Protein AF-A0A1X9X0Z4-F1 (afdb_monomer_lite)

Sequence (55 aa):
LAGMAIIQNSTFYGNSSGLYGGGISNDDTLTVQNSTLSGNSAYIYGGGIYNRATL

Radius of gyration: 10.91 Å; chains: 1; bounding box: 25×21×26 Å

Secondary structure (DSSP, 8-state):
----EEEES-EEES-EESSB-SSEEESS-EEEES-EEES-EESSB-SSEEE----

pLDDT: mean 91.89, std 11.03, range [48.44, 98.31]

Structure (mmCIF, N/CA/C/O backbone):
data_AF-A0A1X9X0Z4-F1
#
_entry.id   AF-A0A1X9X0Z4-F1
#
loop_
_atom_site.group_PDB
_atom_site.id
_atom_site.type_symbol
_atom_site.label_atom_id
_atom_site.label_alt_id
_atom_site.label_comp_id
_atom_site.label_asym_id
_atom_site.label_entity_id
_atom_site.label_seq_id
_atom_site.pdbx_PDB_ins_code
_atom_site.Cartn_x
_atom_site.Cartn_y
_atom_site.Cartn_z
_atom_site.occupancy
_atom_site.B_iso_or_equiv
_atom_site.auth_seq_id
_atom_site.auth_comp_id
_atom_site.auth_asym_id
_atom_site.auth_atom_id
_atom_site.pdbx_PDB_model_num
ATOM 1 N N . LEU A 1 1 ? -3.646 -16.818 -13.732 1.00 48.44 1 LEU A N 1
ATOM 2 C CA . LEU A 1 1 ? -4.485 -16.505 -12.556 1.00 48.44 1 LEU A CA 1
ATOM 3 C C . LEU A 1 1 ? -3.931 -15.212 -11.986 1.00 48.44 1 LEU A C 1
ATOM 5 O O . LEU A 1 1 ? -2.779 -15.236 -11.581 1.00 48.44 1 LEU A O 1
ATOM 9 N N . ALA A 1 2 ? -4.669 -14.105 -12.065 1.00 64.44 2 ALA A N 1
ATOM 10 C CA . ALA A 1 2 ? -4.290 -12.878 -11.361 1.00 64.44 2 ALA A CA 1
ATOM 11 C C . ALA A 1 2 ? -4.543 -13.095 -9.861 1.00 64.44 2 ALA A C 1
ATOM 13 O O . ALA A 1 2 ? -5.586 -13.646 -9.491 1.00 64.44 2 ALA A O 1
ATOM 14 N N . GLY A 1 3 ? -3.572 -12.764 -9.014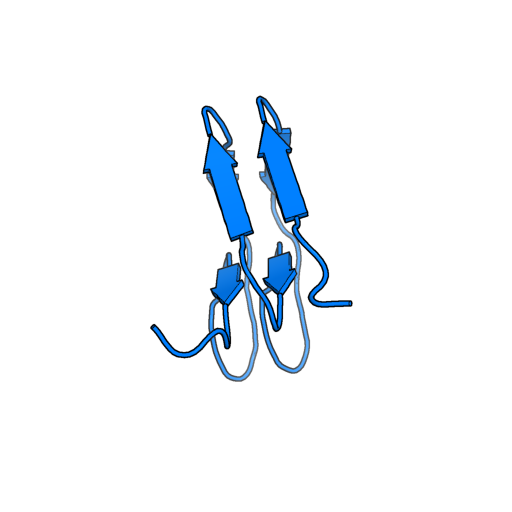 1.00 72.69 3 GLY A N 1
ATOM 15 C CA . GLY A 1 3 ? -3.656 -12.967 -7.571 1.00 72.69 3 GLY A CA 1
ATOM 16 C C . GLY A 1 3 ? -4.412 -11.823 -6.909 1.00 72.69 3 GLY A C 1
ATOM 17 O O . GLY A 1 3 ? -3.942 -10.697 -6.897 1.00 72.69 3 GLY A O 1
ATOM 18 N N . MET A 1 4 ? -5.581 -12.086 -6.331 1.00 85.62 4 MET A N 1
ATOM 19 C CA . MET A 1 4 ? -6.306 -11.066 -5.572 1.00 85.62 4 MET A CA 1
ATOM 20 C C . MET A 1 4 ? -5.878 -11.088 -4.102 1.00 85.62 4 MET A C 1
ATOM 22 O O . MET A 1 4 ? -5.986 -12.124 -3.444 1.00 85.62 4 MET A O 1
ATOM 26 N N . ALA A 1 5 ? -5.471 -9.936 -3.570 1.00 89.38 5 ALA A N 1
ATOM 27 C CA . ALA A 1 5 ? -5.220 -9.746 -2.147 1.00 89.38 5 ALA A CA 1
ATOM 28 C C . ALA A 1 5 ? -6.358 -8.942 -1.499 1.00 89.38 5 ALA A C 1
ATOM 30 O O . ALA A 1 5 ? -6.692 -7.835 -1.928 1.00 89.38 5 ALA A O 1
ATOM 31 N N . ILE A 1 6 ? -6.947 -9.489 -0.434 1.00 94.44 6 ILE A N 1
ATOM 32 C CA . ILE A 1 6 ? -7.942 -8.803 0.396 1.00 94.44 6 ILE A CA 1
ATOM 33 C C . ILE A 1 6 ? -7.397 -8.729 1.819 1.00 94.44 6 ILE A C 1
ATOM 35 O O . ILE A 1 6 ? -7.173 -9.752 2.460 1.00 94.44 6 ILE A O 1
ATOM 39 N N . ILE A 1 7 ? -7.215 -7.509 2.315 1.00 94.81 7 ILE A N 1
ATOM 40 C CA . ILE A 1 7 ? -6.737 -7.214 3.663 1.00 94.81 7 ILE A CA 1
ATOM 41 C C . ILE A 1 7 ? -7.844 -6.472 4.410 1.00 94.81 7 ILE A C 1
ATOM 43 O O . ILE A 1 7 ? -8.331 -5.437 3.952 1.00 94.81 7 ILE A O 1
ATOM 47 N N . GLN A 1 8 ? -8.252 -6.997 5.564 1.00 97.81 8 GLN A N 1
ATOM 48 C CA . GLN A 1 8 ? -9.325 -6.421 6.376 1.00 97.81 8 GLN A CA 1
ATOM 49 C C . GLN A 1 8 ? -8.921 -6.359 7.846 1.00 97.81 8 GLN A C 1
ATOM 51 O O . GLN A 1 8 ? -8.244 -7.262 8.336 1.00 97.81 8 GLN A O 1
ATOM 56 N N . ASN A 1 9 ? -9.367 -5.315 8.551 1.00 98.06 9 ASN A N 1
ATOM 57 C CA . ASN A 1 9 ? -9.245 -5.183 10.010 1.00 98.06 9 ASN A CA 1
ATOM 58 C C . ASN A 1 9 ? -7.817 -5.419 10.538 1.00 98.06 9 ASN A C 1
ATOM 60 O O . ASN A 1 9 ? -7.624 -6.040 11.580 1.00 98.06 9 ASN A O 1
ATOM 64 N N . SER A 1 10 ? -6.810 -4.973 9.785 1.00 97.12 10 SER A N 1
ATOM 65 C CA . SER A 1 10 ? -5.400 -5.256 10.058 1.00 97.12 10 SER A CA 1
ATOM 66 C C . SER A 1 10 ? -4.633 -3.987 10.413 1.00 97.12 10 SER A C 1
ATOM 68 O O . SER A 1 10 ? -4.974 -2.893 9.963 1.00 97.12 10 SER A O 1
ATOM 70 N N . THR A 1 11 ? -3.555 -4.130 11.179 1.00 97.38 11 THR A N 1
ATOM 71 C CA . THR A 1 11 ? -2.641 -3.026 11.491 1.00 97.38 11 THR A CA 1
ATOM 72 C C . THR A 1 11 ? -1.249 -3.355 10.977 1.00 97.38 11 THR A C 1
ATOM 74 O O . THR A 1 11 ? -0.629 -4.311 11.431 1.00 97.38 11 THR A O 1
ATOM 77 N N . PHE A 1 12 ? -0.742 -2.527 10.067 1.00 97.31 12 PHE A N 1
ATOM 78 C CA . PHE A 1 12 ? 0.649 -2.531 9.626 1.00 97.31 12 PHE A CA 1
ATOM 79 C C . PHE A 1 12 ? 1.327 -1.318 10.251 1.00 97.31 12 PHE A C 1
ATOM 81 O O . PHE A 1 12 ? 1.022 -0.180 9.877 1.00 97.31 12 PHE A O 1
ATOM 88 N N . TYR A 1 13 ? 2.213 -1.551 11.217 1.00 98.25 13 TYR A N 1
ATOM 89 C CA . TYR A 1 13 ? 2.899 -0.485 11.937 1.00 98.25 13 TYR A CA 1
ATOM 90 C C . TYR A 1 13 ? 4.416 -0.641 11.902 1.00 98.25 13 TYR A C 1
ATOM 92 O O . TYR A 1 13 ? 4.925 -1.713 12.220 1.00 98.25 13 TYR A O 1
ATOM 100 N N . GLY A 1 14 ? 5.128 0.437 11.566 1.00 98.12 14 GLY A N 1
ATOM 101 C CA . GLY A 1 14 ? 6.586 0.493 11.713 1.00 98.12 14 GLY A CA 1
ATOM 102 C C . GLY A 1 14 ? 7.373 -0.413 10.762 1.00 98.12 14 GLY A C 1
ATOM 103 O O . GLY A 1 14 ? 8.547 -0.674 11.016 1.00 98.12 14 GLY A O 1
ATOM 104 N N . ASN A 1 15 ? 6.754 -0.924 9.695 1.00 97.88 15 ASN A N 1
ATOM 105 C CA . ASN A 1 15 ? 7.428 -1.821 8.760 1.00 97.88 15 ASN A CA 1
ATOM 106 C C . ASN A 1 15 ? 8.304 -1.032 7.776 1.00 97.88 15 ASN A C 1
ATOM 108 O O . ASN A 1 15 ? 7.982 0.101 7.406 1.00 97.88 15 ASN A O 1
ATOM 112 N N . SER A 1 16 ? 9.415 -1.628 7.343 1.00 97.69 16 SER A N 1
ATOM 113 C CA . SER A 1 16 ? 10.361 -0.994 6.423 1.00 97.69 16 SER A CA 1
ATOM 114 C C . SER A 1 16 ? 10.747 -1.928 5.281 1.00 97.69 16 SER A C 1
ATOM 116 O O . SER A 1 16 ? 11.028 -3.105 5.504 1.00 97.69 16 SER A O 1
ATOM 118 N N . SER A 1 17 ? 10.781 -1.387 4.0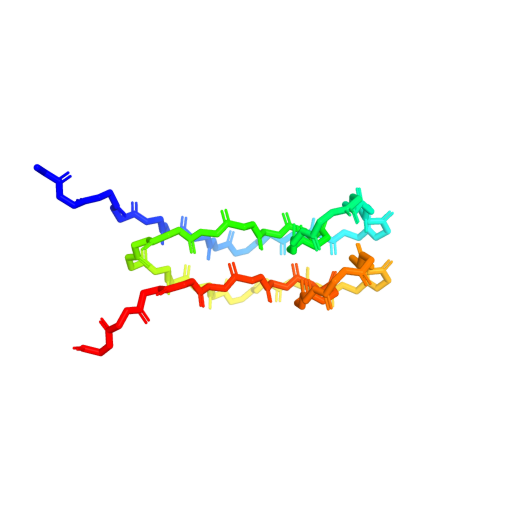63 1.00 96.88 17 SER A N 1
ATOM 119 C CA . SER A 1 17 ? 11.210 -2.085 2.849 1.00 96.88 17 SER A CA 1
ATOM 120 C C . SER A 1 17 ? 12.325 -1.318 2.142 1.00 96.88 17 SER A C 1
ATOM 122 O O . SER A 1 17 ? 12.268 -0.101 1.965 1.00 96.88 17 SER A O 1
ATOM 124 N N . GLY A 1 18 ? 13.340 -2.045 1.673 1.00 97.00 18 GLY A N 1
ATOM 125 C CA . GLY A 1 18 ? 14.441 -1.464 0.901 1.00 97.00 18 GLY A CA 1
ATOM 126 C C . GLY A 1 18 ? 14.056 -1.043 -0.520 1.00 97.00 18 GLY A C 1
ATOM 127 O O . GLY A 1 18 ? 14.849 -0.381 -1.177 1.00 97.00 18 GLY A O 1
ATOM 128 N N . LEU A 1 19 ? 12.870 -1.422 -1.010 1.00 95.94 19 LEU A N 1
ATOM 129 C CA . LEU A 1 19 ? 12.418 -1.093 -2.364 1.00 95.94 19 LEU A CA 1
ATOM 130 C C . LEU A 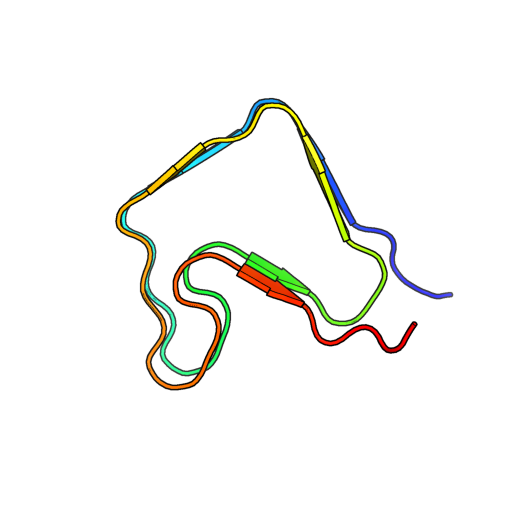1 19 ? 11.018 -0.477 -2.333 1.00 95.94 19 LEU A C 1
ATOM 132 O O . LEU A 1 19 ? 10.875 0.742 -2.431 1.00 95.94 19 LEU A O 1
ATOM 136 N N . TYR A 1 20 ? 9.990 -1.303 -2.158 1.00 95.62 20 TYR A N 1
ATOM 137 C CA . TYR A 1 20 ? 8.595 -0.899 -2.312 1.00 95.62 20 TYR A CA 1
ATOM 138 C C . TYR A 1 20 ? 7.740 -1.369 -1.147 1.00 95.62 20 TYR A C 1
ATOM 140 O O . TYR A 1 20 ? 7.993 -2.452 -0.619 1.00 95.62 20 TYR A O 1
ATOM 148 N N . GLY A 1 21 ? 6.713 -0.588 -0.803 1.00 95.81 21 GLY A N 1
ATOM 149 C CA . GLY A 1 21 ? 5.627 -1.047 0.058 1.00 95.81 21 GLY A CA 1
ATOM 150 C C . GLY A 1 21 ? 6.109 -1.421 1.450 1.00 95.81 21 GLY A C 1
ATOM 151 O O . GLY A 1 21 ? 6.266 -2.603 1.735 1.00 95.81 21 GLY A O 1
ATOM 152 N N . GLY A 1 22 ? 6.338 -0.438 2.322 1.00 96.94 22 GLY A N 1
ATOM 153 C CA . GLY A 1 22 ? 6.861 -0.712 3.665 1.00 96.94 22 GLY A CA 1
ATOM 154 C C . GLY A 1 22 ? 5.987 -1.680 4.453 1.00 96.94 22 GLY A C 1
ATOM 155 O O . GLY A 1 22 ? 6.517 -2.540 5.140 1.00 96.94 22 GLY A O 1
ATOM 156 N N . GLY A 1 23 ? 4.661 -1.580 4.311 1.00 96.75 23 GLY A N 1
ATOM 157 C CA . GLY A 1 23 ? 3.705 -2.546 4.854 1.00 96.75 23 GLY A CA 1
ATOM 158 C C . GLY A 1 23 ? 3.216 -3.571 3.828 1.00 96.75 23 GLY A C 1
ATOM 159 O O . GLY A 1 23 ? 3.186 -4.761 4.122 1.00 96.75 23 GLY A O 1
ATOM 160 N N . ILE A 1 24 ? 2.799 -3.123 2.640 1.00 95.88 24 ILE A N 1
ATOM 161 C CA . ILE A 1 24 ? 2.214 -3.987 1.605 1.00 95.88 24 ILE A CA 1
ATOM 162 C C . ILE A 1 24 ? 2.840 -3.657 0.250 1.00 95.88 24 ILE A C 1
ATOM 164 O O . ILE A 1 24 ? 2.771 -2.515 -0.199 1.00 95.88 24 ILE A O 1
ATOM 168 N N . SER A 1 25 ? 3.382 -4.667 -0.430 1.00 94.12 25 SER A N 1
ATOM 169 C CA . SER A 1 25 ? 3.728 -4.605 -1.852 1.00 94.12 25 SER A CA 1
ATOM 170 C C . SER A 1 25 ? 2.853 -5.594 -2.607 1.00 94.12 25 SER A C 1
ATOM 172 O O . SER A 1 25 ? 2.804 -6.769 -2.250 1.00 94.12 25 SER A O 1
ATOM 174 N N . ASN A 1 26 ? 2.147 -5.120 -3.626 1.00 91.88 26 ASN A N 1
ATOM 175 C CA . ASN A 1 26 ? 1.184 -5.919 -4.365 1.00 91.88 26 ASN A CA 1
ATOM 176 C C . ASN A 1 26 ? 1.241 -5.595 -5.865 1.00 91.88 26 ASN A C 1
ATOM 178 O O . ASN A 1 26 ? 1.175 -4.427 -6.243 1.00 91.88 26 ASN A O 1
ATOM 182 N N . ASP A 1 27 ? 1.309 -6.628 -6.706 1.00 91.06 27 ASP A N 1
ATOM 183 C CA . ASP A 1 27 ? 1.426 -6.479 -8.164 1.00 91.06 27 ASP A CA 1
ATOM 184 C C . ASP A 1 27 ? 0.094 -6.639 -8.931 1.00 91.06 27 ASP A C 1
ATOM 186 O O . ASP A 1 27 ? 0.031 -6.284 -10.104 1.00 91.06 27 ASP A O 1
ATOM 190 N N . ASP A 1 28 ? -0.969 -7.117 -8.272 1.00 90.50 28 ASP A N 1
ATOM 191 C CA . ASP A 1 28 ? -2.293 -7.398 -8.864 1.00 90.50 28 ASP A CA 1
ATOM 192 C C . ASP A 1 28 ? -3.422 -6.600 -8.154 1.00 90.50 28 ASP A C 1
ATOM 194 O O . ASP A 1 28 ? -3.215 -5.494 -7.663 1.00 90.50 28 ASP A O 1
ATOM 198 N N . THR A 1 29 ? -4.665 -7.077 -8.084 1.00 90.94 29 THR A N 1
ATOM 199 C CA . THR A 1 29 ? -5.739 -6.356 -7.381 1.00 90.94 29 THR A CA 1
ATOM 200 C C . THR A 1 29 ? -5.580 -6.442 -5.859 1.00 90.94 29 THR A C 1
ATOM 202 O O . THR A 1 29 ? -5.557 -7.532 -5.288 1.00 90.94 29 THR A O 1
ATOM 205 N N . LEU A 1 30 ? -5.565 -5.283 -5.193 1.00 93.00 30 LEU A N 1
ATOM 206 C CA . LEU A 1 30 ? -5.541 -5.163 -3.734 1.00 93.00 30 LEU A CA 1
ATOM 207 C C . LEU A 1 30 ? -6.779 -4.422 -3.231 1.00 93.00 30 LEU A C 1
ATOM 209 O O . LEU A 1 30 ? -7.027 -3.283 -3.622 1.00 93.00 30 LEU A O 1
ATOM 213 N N . THR A 1 31 ? -7.500 -5.036 -2.296 1.00 94.81 31 THR A N 1
ATOM 214 C CA . THR A 1 31 ? -8.509 -4.357 -1.471 1.00 94.81 31 THR A CA 1
ATOM 215 C C . THR A 1 31 ? -8.013 -4.278 -0.035 1.00 94.81 31 THR A C 1
ATOM 217 O O . THR A 1 31 ? -7.718 -5.305 0.574 1.00 94.81 31 THR A O 1
ATOM 220 N N . VAL A 1 32 ? -7.953 -3.067 0.522 1.00 94.81 32 VAL A N 1
ATOM 221 C CA . VAL A 1 32 ? -7.655 -2.836 1.940 1.00 94.81 32 VAL A CA 1
ATOM 222 C C . VAL A 1 32 ? -8.845 -2.145 2.585 1.00 94.81 32 VAL A C 1
ATOM 224 O O . VAL A 1 32 ? -9.236 -1.062 2.157 1.00 94.81 32 VAL A O 1
ATOM 227 N N . GLN A 1 33 ? -9.412 -2.754 3.622 1.00 97.75 33 GLN A N 1
ATOM 228 C CA . GLN A 1 33 ? -10.575 -2.215 4.321 1.00 97.75 33 GLN A CA 1
ATOM 229 C C . GLN A 1 33 ? -10.362 -2.217 5.834 1.00 97.75 33 GLN A C 1
ATOM 231 O O . GLN A 1 33 ? -9.751 -3.134 6.385 1.00 97.75 33 GLN A O 1
ATOM 236 N N . ASN A 1 34 ? -10.865 -1.181 6.511 1.00 98.12 34 ASN A N 1
ATOM 237 C CA . ASN A 1 34 ? -10.850 -1.059 7.975 1.00 98.12 34 ASN A CA 1
ATOM 238 C C . ASN A 1 34 ? -9.471 -1.326 8.604 1.00 98.12 34 ASN A C 1
ATOM 240 O O . ASN A 1 34 ? -9.373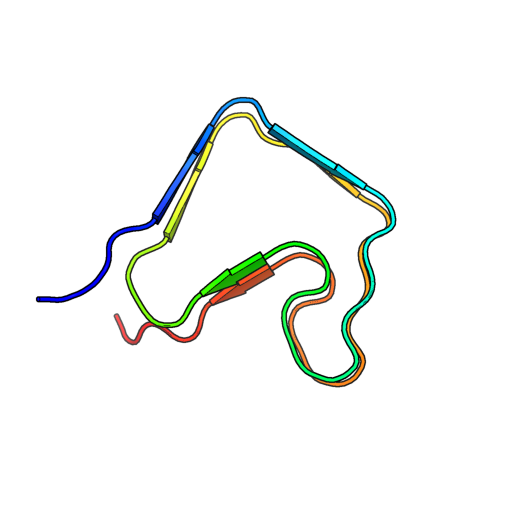 -1.915 9.674 1.00 98.12 34 ASN A O 1
ATOM 244 N N . SER A 1 35 ? -8.397 -0.958 7.909 1.00 97.12 35 SER A N 1
ATOM 245 C CA . SER A 1 35 ? -7.031 -1.286 8.312 1.00 97.12 35 SER A CA 1
ATOM 246 C C . SER A 1 35 ? -6.238 -0.020 8.602 1.00 97.12 35 SER A C 1
ATOM 248 O O . SER A 1 35 ? -6.459 1.019 7.982 1.00 97.12 35 SER A O 1
ATOM 250 N N . THR A 1 36 ? -5.296 -0.115 9.535 1.00 97.00 36 THR A N 1
ATOM 251 C CA . THR A 1 36 ? -4.389 0.979 9.888 1.00 97.00 36 THR A CA 1
ATOM 252 C C . THR A 1 36 ? -3.024 0.734 9.266 1.00 97.00 36 THR A C 1
ATOM 254 O O . THR A 1 36 ? -2.419 -0.313 9.485 1.00 97.00 36 THR A O 1
ATOM 257 N N . LEU A 1 37 ? -2.509 1.717 8.527 1.00 97.06 37 LEU A N 1
ATOM 258 C CA . LEU A 1 37 ? -1.125 1.737 8.063 1.00 97.06 37 LEU A CA 1
ATOM 259 C C . LEU A 1 37 ? -0.440 2.978 8.618 1.00 97.06 37 LEU A C 1
ATOM 261 O O . LEU A 1 37 ? -0.750 4.092 8.207 1.00 97.06 37 LEU A O 1
ATOM 265 N N . SER A 1 38 ? 0.476 2.793 9.565 1.00 98.19 38 SER A N 1
ATOM 266 C CA . SER A 1 38 ? 1.123 3.905 10.265 1.00 98.19 38 SER A CA 1
ATOM 267 C C . SER A 1 38 ? 2.607 3.634 10.488 1.00 98.19 38 SER A C 1
ATOM 269 O O . SER A 1 38 ? 3.009 2.506 10.734 1.00 98.19 38 SER A O 1
ATOM 271 N N . GLY A 1 39 ? 3.450 4.657 10.357 1.00 98.12 39 GLY A N 1
ATOM 272 C CA . GLY A 1 39 ? 4.897 4.526 10.572 1.00 98.12 39 GLY A CA 1
ATOM 273 C C . GLY A 1 39 ? 5.621 3.566 9.617 1.00 98.12 39 GLY A C 1
ATOM 274 O O . GLY A 1 39 ? 6.762 3.209 9.885 1.00 98.12 39 GLY A O 1
ATOM 275 N N . ASN A 1 40 ? 4.985 3.127 8.529 1.00 98.31 40 ASN A N 1
ATOM 276 C CA . ASN A 1 40 ? 5.639 2.281 7.533 1.00 98.31 40 ASN A CA 1
ATOM 277 C C . ASN A 1 40 ? 6.478 3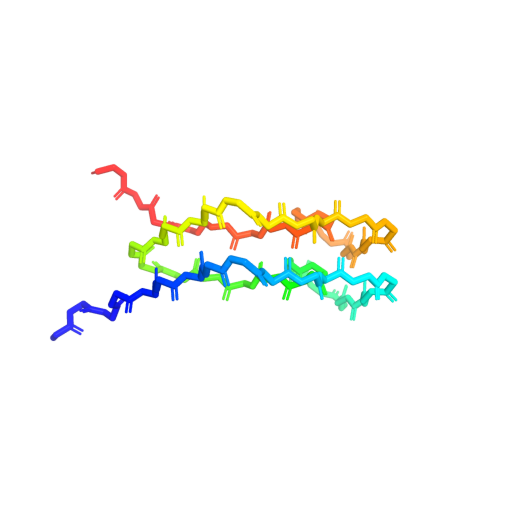.141 6.572 1.00 98.31 40 ASN A C 1
ATOM 279 O O . ASN A 1 40 ? 6.085 4.262 6.234 1.00 98.31 40 ASN A O 1
ATOM 283 N N . SER A 1 41 ? 7.610 2.611 6.108 1.00 98.06 41 SER A N 1
ATOM 284 C CA . SER A 1 41 ? 8.521 3.300 5.189 1.00 98.06 41 SER A CA 1
ATOM 285 C C . SER A 1 41 ? 9.053 2.386 4.082 1.00 98.06 41 SER A C 1
ATOM 287 O O . SER A 1 41 ? 9.181 1.177 4.246 1.00 98.06 41 SER A O 1
ATOM 289 N N . ALA A 1 42 ? 9.373 2.971 2.931 1.00 97.81 42 ALA A N 1
ATOM 290 C CA . ALA A 1 42 ? 10.027 2.283 1.826 1.00 97.81 42 ALA A CA 1
ATOM 291 C C . ALA A 1 42 ? 11.052 3.221 1.191 1.00 97.81 42 ALA A C 1
ATOM 293 O O . ALA A 1 42 ? 10.809 4.428 1.130 1.00 97.81 42 ALA A O 1
ATOM 294 N N . TYR A 1 43 ? 12.179 2.680 0.727 1.00 97.81 43 TYR A N 1
ATOM 295 C CA . TYR A 1 43 ? 13.244 3.501 0.145 1.00 97.81 43 TYR A CA 1
ATOM 296 C C . TYR A 1 43 ? 12.854 4.124 -1.203 1.00 97.81 43 TYR A C 1
ATOM 298 O O . TYR A 1 43 ? 13.192 5.278 -1.447 1.00 97.81 43 TYR A O 1
ATOM 306 N N . ILE A 1 44 ? 12.147 3.384 -2.070 1.00 96.19 44 ILE A N 1
ATOM 307 C CA . ILE A 1 44 ? 11.810 3.860 -3.419 1.00 96.19 44 ILE A CA 1
ATOM 308 C C . ILE A 1 44 ? 10.375 4.395 -3.477 1.00 96.19 44 ILE A C 1
ATOM 310 O O . ILE A 1 44 ? 10.186 5.594 -3.668 1.00 96.19 44 ILE A O 1
ATOM 314 N N . TYR A 1 45 ? 9.355 3.541 -3.317 1.00 94.06 45 TYR A N 1
ATOM 315 C CA . TYR A 1 45 ? 7.949 3.954 -3.456 1.00 94.06 45 TYR A CA 1
ATOM 316 C C . TYR A 1 45 ? 7.013 3.288 -2.451 1.00 94.06 45 TYR A C 1
ATOM 318 O O . TYR A 1 45 ? 7.201 2.139 -2.056 1.00 94.06 45 TYR A O 1
ATOM 326 N N . GLY A 1 46 ? 5.940 4.006 -2.104 1.00 91.31 46 GLY A N 1
ATOM 327 C CA . GLY A 1 46 ? 4.843 3.462 -1.309 1.00 91.31 46 GLY A CA 1
ATOM 328 C C . GLY A 1 46 ? 5.259 3.153 0.125 1.00 91.31 46 GLY A C 1
ATOM 329 O O . GLY A 1 46 ? 5.348 1.992 0.505 1.00 91.31 46 GLY A O 1
ATOM 330 N N . GLY A 1 47 ? 5.497 4.189 0.939 1.00 94.06 47 GLY A N 1
ATOM 331 C CA . GLY A 1 47 ? 5.942 4.016 2.329 1.00 94.06 47 GLY A CA 1
ATOM 332 C C . GLY A 1 47 ? 5.068 3.045 3.133 1.00 94.06 47 GLY A C 1
ATOM 333 O O . GLY A 1 47 ? 5.590 2.194 3.837 1.00 94.06 47 GLY A O 1
ATOM 334 N N . GLY A 1 48 ? 3.744 3.097 2.958 1.00 96.12 48 GLY A N 1
ATOM 335 C CA . GLY A 1 48 ? 2.818 2.092 3.492 1.00 96.12 48 GLY A CA 1
ATOM 336 C C . GLY A 1 48 ? 2.470 0.998 2.492 1.00 96.12 48 GLY A C 1
ATOM 337 O O . GLY A 1 48 ? 2.685 -0.179 2.765 1.00 96.12 48 GLY A O 1
ATOM 338 N N . ILE A 1 49 ? 1.928 1.394 1.343 1.00 96.06 49 ILE A N 1
ATOM 339 C CA . ILE A 1 49 ? 1.469 0.478 0.299 1.00 96.06 49 ILE A CA 1
ATOM 340 C C . ILE A 1 49 ? 2.113 0.870 -1.017 1.00 96.06 49 ILE A C 1
ATOM 342 O O . ILE A 1 49 ? 2.058 2.036 -1.411 1.00 96.06 49 ILE A O 1
ATOM 346 N N . TYR A 1 50 ? 2.657 -0.116 -1.712 1.00 94.88 50 TYR A N 1
ATOM 347 C CA . TYR A 1 50 ? 2.946 -0.043 -3.130 1.00 94.88 50 TYR A CA 1
ATOM 348 C C . TYR A 1 50 ? 2.027 -1.021 -3.864 1.00 94.88 50 TYR A C 1
ATOM 350 O O . TYR A 1 50 ? 2.053 -2.220 -3.595 1.00 94.88 50 TYR A O 1
ATOM 358 N N . ASN A 1 51 ? 1.191 -0.500 -4.762 1.00 92.12 51 ASN A N 1
ATOM 359 C CA . ASN A 1 51 ? 0.333 -1.301 -5.629 1.00 92.12 51 ASN A CA 1
ATOM 360 C C . ASN A 1 51 ? 0.696 -1.009 -7.091 1.00 92.12 51 ASN A C 1
ATOM 362 O O . ASN A 1 51 ? 0.589 0.140 -7.521 1.00 92.12 51 ASN A O 1
ATOM 366 N N . ARG A 1 52 ? 1.151 -2.031 -7.824 1.00 89.31 52 ARG A N 1
ATOM 367 C CA . ARG A 1 52 ? 1.595 -1.922 -9.220 1.00 89.31 52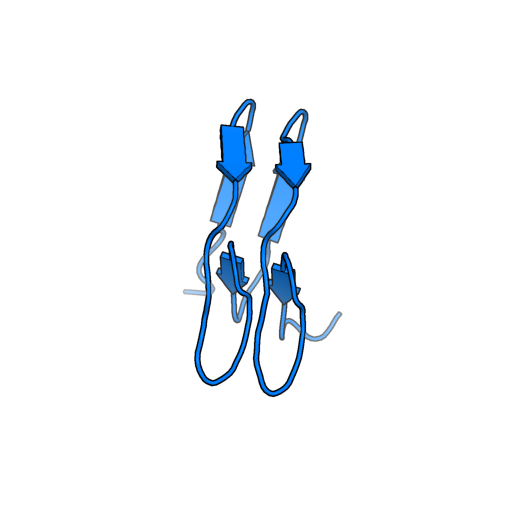 ARG A CA 1
ATOM 368 C C . ARG A 1 52 ? 0.491 -2.211 -10.243 1.00 89.31 52 ARG A C 1
ATOM 370 O O . ARG A 1 52 ? 0.732 -2.003 -11.431 1.00 89.31 52 ARG A O 1
ATOM 377 N N . ALA A 1 53 ? -0.694 -2.663 -9.830 1.00 80.31 53 ALA A N 1
ATOM 378 C CA . ALA A 1 53 ? -1.742 -2.998 -10.787 1.00 80.31 53 ALA A CA 1
ATOM 379 C C . ALA A 1 53 ? -2.092 -1.818 -11.700 1.00 80.31 53 ALA A C 1
ATOM 381 O O . ALA A 1 53 ? -2.371 -0.703 -11.252 1.00 80.31 53 ALA A O 1
ATOM 382 N N . THR A 1 54 ? -2.078 -2.096 -13.000 1.00 60.44 54 THR A N 1
ATOM 383 C CA . THR A 1 54 ? -2.647 -1.234 -14.032 1.00 60.44 54 THR A CA 1
ATOM 384 C C . THR A 1 54 ? -4.167 -1.396 -14.005 1.00 60.44 54 THR A C 1
ATOM 386 O O . THR A 1 54 ? -4.636 -2.529 -13.910 1.00 60.44 54 THR A O 1
ATOM 389 N N . LEU A 1 55 ? -4.900 -0.276 -14.053 1.00 52.59 55 LEU A N 1
ATOM 390 C CA . LEU A 1 55 ? -6.371 -0.209 -14.101 1.00 52.59 55 LEU A CA 1
ATOM 391 C C . LEU A 1 55 ? -6.996 -1.187 -15.105 1.00 52.59 55 LEU A C 1
ATOM 393 O O . LEU A 1 55 ? -6.458 -1.283 -16.233 1.00 52.59 55 LEU A O 1
#

Foldseek 3Di:
DFDEEEAELEEDAQAEEAAFASAEEEAGHYDYYNYHFYNAQYDHYHSHYDYNDDD